Protein AF-A0AAW8BMP6-F1 (afdb_monomer)

pLDDT: mean 87.54, std 8.65, range [59.88, 96.25]

Sequence (96 aa):
MRHRIVAGLAAVLMAGGLIAAAPPASAGCQYGGGFLSKCDGPIQPDGTWQRCVAVTRLVPNGASSYLVPDKRCDVMGPGQNPGDVAFGDPPTHIDD

Foldseek 3Di:
DVVVVVVVVVVVVVVVVVVVPPDPFFFQWDDDDQFNIWTWTDQDPVRKIKIKTWHWDWDDDVPDIDTDIDMDIDIAGPPDCPPDPVNCPVVDHRGD

Nearest PDB structures (foldseek):
  6yfe-assembly1_AB  TM=4.416E-01  e=1.320E+00  Beihai levi-like virus 19
  9hau-assembly1_AA  TM=3.061E-01  e=5.436E-01  Leviviridae sp.
  2pnh-assembly1_B  TM=4.496E-01  e=2.569E+00  Escherichia coli K-12
  3en2-assembly1_A-2  TM=3.515E-01  e=2.058E+00  Ralstonia solanacearum

Mean predicted aligned error: 8.34 Å

Secondary structure (DSSP, 8-state):
-HHHHHHHHHHHHHHHHHHHHSPP----EEEETTEEEEEEPPPPTTS-EEEEEEEEEEEEETTEEEEEEEEEEEEESTT---S-HHHH-SSS----

Solvent-accessible surface area (backbone atoms only — not comparable to full-atom values): 5764 Å² total; per-residue (Å²): 112,70,68,60,54,52,51,50,51,50,52,51,50,54,53,51,49,54,62,72,66,47,75,79,86,60,52,7,63,52,69,57,86,92,31,69,32,37,33,22,47,66,73,45,99,87,57,31,28,42,38,36,38,29,33,77,43,83,43,83,51,91,98,48,68,49,75,40,86,41,76,51,72,50,64,42,42,86,95,50,74,64,92,45,69,76,76,43,55,69,83,60,86,47,74,117

Structure (mmCIF, N/CA/C/O backbone):
data_AF-A0AAW8BMP6-F1
#
_entry.id   AF-A0AAW8BMP6-F1
#
loop_
_atom_site.group_PDB
_atom_site.id
_atom_site.type_symbol
_atom_site.label_atom_id
_atom_site.label_alt_id
_atom_site.label_comp_id
_atom_site.label_asym_id
_atom_site.label_entity_id
_atom_site.label_seq_id
_atom_site.pdbx_PDB_ins_code
_atom_site.Cartn_x
_atom_site.Cartn_y
_atom_sit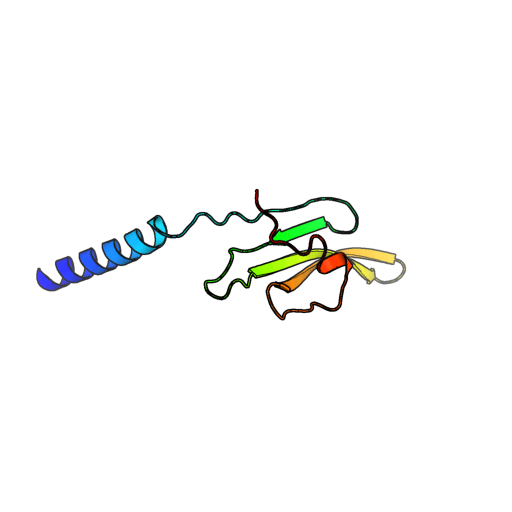e.Cartn_z
_atom_site.occupancy
_atom_site.B_iso_or_equiv
_atom_site.auth_seq_id
_atom_site.auth_comp_id
_atom_site.auth_asym_id
_atom_site.auth_atom_id
_atom_site.pdbx_PDB_model_num
ATOM 1 N N . MET A 1 1 ? -47.212 8.812 9.355 1.00 62.25 1 MET A N 1
ATOM 2 C CA . MET A 1 1 ? -46.049 9.734 9.313 1.00 62.25 1 MET A CA 1
ATOM 3 C C . MET A 1 1 ? -45.045 9.510 10.445 1.00 62.25 1 MET A C 1
ATOM 5 O O . MET A 1 1 ? -43.893 9.253 10.129 1.00 62.25 1 MET A O 1
ATOM 9 N N . ARG A 1 2 ? -45.438 9.521 11.731 1.00 76.12 2 ARG A N 1
ATOM 10 C CA . ARG A 1 2 ? -44.504 9.370 12.876 1.00 76.12 2 ARG A CA 1
ATOM 11 C C . ARG A 1 2 ? -43.576 8.146 12.820 1.00 76.12 2 ARG A C 1
ATOM 13 O O . ARG A 1 2 ? -42.383 8.293 13.040 1.00 76.12 2 ARG A O 1
ATOM 20 N N . HIS A 1 3 ? -44.088 6.968 12.461 1.00 80.44 3 HIS A N 1
ATOM 21 C CA . HIS A 1 3 ? -43.267 5.748 12.409 1.00 80.44 3 HIS A CA 1
ATOM 22 C C . HIS A 1 3 ? -42.169 5.788 11.339 1.00 80.44 3 HIS A C 1
ATOM 24 O O . HIS A 1 3 ? -41.111 5.204 11.532 1.00 80.44 3 HIS A O 1
ATOM 30 N N . ARG A 1 4 ? -42.385 6.519 10.236 1.00 84.56 4 ARG A N 1
ATOM 31 C CA . ARG A 1 4 ? -41.372 6.653 9.179 1.00 84.56 4 ARG A CA 1
ATOM 32 C C . ARG A 1 4 ? -40.241 7.593 9.582 1.00 84.56 4 ARG A C 1
ATOM 34 O O . ARG A 1 4 ? -39.097 7.326 9.248 1.00 84.56 4 ARG A O 1
ATOM 41 N N . ILE A 1 5 ? -40.559 8.639 10.346 1.00 89.50 5 ILE A N 1
ATOM 42 C CA . ILE A 1 5 ? -39.558 9.549 10.916 1.00 89.50 5 ILE A CA 1
ATOM 43 C C . ILE A 1 5 ? -38.686 8.795 11.924 1.00 89.50 5 ILE A C 1
ATOM 45 O O . ILE A 1 5 ? -37.468 8.879 11.853 1.00 89.50 5 ILE A O 1
ATOM 49 N N . VAL A 1 6 ? -39.300 8.004 12.811 1.00 90.69 6 VAL A N 1
ATOM 50 C CA . VAL A 1 6 ? -38.566 7.203 13.807 1.00 90.69 6 VAL A CA 1
ATOM 51 C C . VAL A 1 6 ? -37.669 6.164 13.130 1.00 90.69 6 VAL A C 1
ATOM 53 O O . VAL A 1 6 ? -36.499 6.057 13.480 1.00 90.69 6 VAL A O 1
ATOM 56 N N . ALA A 1 7 ? -38.183 5.443 12.129 1.00 90.12 7 ALA A N 1
ATOM 57 C CA . ALA A 1 7 ? -37.392 4.468 11.380 1.00 90.12 7 ALA A CA 1
ATOM 58 C C . ALA A 1 7 ? -36.220 5.122 10.628 1.00 90.12 7 ALA A C 1
ATOM 60 O O . ALA A 1 7 ? -35.109 4.600 10.651 1.00 90.12 7 ALA A O 1
ATOM 61 N N . GLY A 1 8 ? -36.445 6.286 10.010 1.00 92.94 8 GLY A N 1
ATOM 62 C CA . GLY A 1 8 ? -35.386 7.048 9.347 1.00 92.94 8 GLY A CA 1
ATOM 63 C C . GLY A 1 8 ? -34.307 7.516 10.323 1.00 92.94 8 GLY A C 1
ATOM 64 O O . GLY A 1 8 ? -33.122 7.351 10.051 1.00 92.94 8 GLY A O 1
ATOM 65 N N . LEU A 1 9 ? -34.706 8.033 11.490 1.00 93.88 9 LEU A N 1
ATOM 66 C CA . LEU A 1 9 ? -33.769 8.481 12.520 1.00 93.88 9 LEU A CA 1
ATOM 67 C C . LEU A 1 9 ? -32.929 7.316 13.061 1.00 93.88 9 LEU A C 1
ATOM 69 O O . LEU A 1 9 ? -31.719 7.451 13.217 1.00 93.88 9 LEU A O 1
ATOM 73 N N . ALA A 1 10 ? -33.561 6.163 13.294 1.00 92.31 10 ALA A N 1
ATOM 74 C CA . ALA A 1 10 ? -32.872 4.954 13.723 1.00 92.31 10 ALA A CA 1
ATOM 75 C C . ALA A 1 10 ? -31.844 4.498 12.677 1.00 92.31 10 ALA A C 1
ATOM 77 O O . ALA A 1 10 ? -30.704 4.225 13.030 1.00 92.31 10 ALA A O 1
ATOM 78 N N . ALA A 1 11 ? -32.201 4.487 11.389 1.00 92.31 11 ALA A N 1
ATOM 79 C CA . ALA A 1 11 ? -31.269 4.119 10.325 1.00 92.31 11 ALA A CA 1
ATOM 80 C C . ALA A 1 11 ? -30.050 5.059 10.260 1.00 92.31 11 ALA A C 1
ATOM 82 O O . ALA A 1 11 ? -28.918 4.588 10.153 1.00 92.31 11 ALA A O 1
ATOM 83 N N . VAL A 1 12 ? -30.265 6.374 10.385 1.00 94.00 12 VAL A N 1
ATOM 84 C CA . VAL A 1 12 ? -29.180 7.371 10.395 1.00 94.00 12 VAL A CA 1
ATOM 85 C C . VAL A 1 12 ? -28.273 7.199 11.614 1.00 94.00 12 VAL A C 1
ATOM 87 O O . VAL A 1 12 ? -27.055 7.231 11.468 1.00 94.00 12 VAL A O 1
ATOM 90 N N . LEU A 1 13 ? -28.842 6.976 12.802 1.00 94.50 13 LEU A N 1
ATOM 91 C CA . LEU A 1 13 ? -28.070 6.754 14.029 1.00 94.50 13 LEU A CA 1
ATOM 92 C C . LEU A 1 13 ? -27.237 5.472 13.959 1.00 94.50 13 LEU A C 1
ATOM 94 O O . LEU A 1 13 ? -26.076 5.485 14.353 1.00 94.50 13 LEU A O 1
ATOM 98 N N . MET A 1 14 ? -27.799 4.387 13.420 1.00 93.06 14 MET A N 1
ATOM 99 C CA . MET A 1 14 ? -27.069 3.131 13.242 1.00 93.06 14 MET A CA 1
ATOM 100 C C . MET A 1 14 ? -25.913 3.297 12.250 1.00 93.06 14 MET A C 1
ATOM 102 O O . MET A 1 14 ? -24.794 2.886 12.543 1.00 93.06 14 MET A O 1
ATOM 106 N N . ALA A 1 15 ? -26.147 3.952 11.109 1.00 90.94 15 ALA A N 1
ATOM 107 C CA . ALA A 1 15 ? -25.093 4.223 10.132 1.00 90.94 15 ALA A CA 1
ATOM 108 C C . ALA A 1 15 ? -24.000 5.143 10.705 1.00 90.94 15 ALA A C 1
ATOM 110 O O . ALA A 1 15 ? -22.816 4.844 10.581 1.00 90.94 15 ALA A O 1
ATOM 111 N N . GLY A 1 16 ? -24.389 6.226 11.384 1.00 90.31 16 GLY A N 1
ATOM 112 C CA . GLY A 1 16 ? -23.452 7.139 12.039 1.00 90.31 16 GLY A CA 1
ATOM 113 C C . GLY A 1 16 ? -22.632 6.457 13.135 1.00 90.31 16 GLY A C 1
ATOM 114 O O . GLY A 1 16 ? -21.427 6.677 13.219 1.00 90.31 16 GLY A O 1
ATOM 115 N N . GLY A 1 17 ? -23.259 5.579 13.924 1.00 88.12 17 GLY A N 1
ATOM 116 C CA . GLY A 1 17 ? -22.584 4.787 14.950 1.00 88.12 17 GLY A CA 1
ATOM 117 C C . GLY A 1 17 ? -21.538 3.835 14.370 1.00 88.12 17 GLY A C 1
ATOM 118 O O . GLY A 1 17 ? -20.437 3.755 14.902 1.00 88.12 17 GLY A O 1
ATOM 119 N N . LEU A 1 18 ? -21.838 3.173 13.247 1.00 86.88 18 LEU A N 1
ATOM 120 C CA . LEU A 1 18 ? -20.881 2.301 12.555 1.00 86.88 18 LEU A CA 1
ATOM 121 C C . LEU A 1 18 ? -19.677 3.074 12.003 1.00 86.88 18 LEU A C 1
ATOM 123 O O . LEU A 1 18 ? -18.554 2.591 12.092 1.00 86.88 18 LEU A O 1
ATOM 127 N N . ILE A 1 19 ? -19.897 4.275 11.464 1.00 83.62 19 ILE A N 1
ATOM 128 C CA . ILE A 1 19 ? -18.818 5.123 10.938 1.00 83.62 19 ILE A CA 1
ATOM 129 C C . ILE A 1 19 ? -17.939 5.651 12.079 1.00 83.62 19 ILE A C 1
ATOM 131 O O . ILE A 1 19 ? -16.720 5.635 11.967 1.00 83.62 19 ILE A O 1
ATOM 135 N N . ALA A 1 20 ? -18.544 6.094 13.184 1.00 80.38 20 ALA A N 1
ATOM 136 C CA . ALA A 1 20 ? -17.811 6.625 14.333 1.00 80.38 20 ALA A CA 1
ATOM 137 C C . ALA A 1 20 ? -17.049 5.545 15.120 1.00 80.38 20 ALA A C 1
ATOM 139 O O . ALA A 1 20 ? -16.033 5.845 15.738 1.00 80.38 20 ALA A O 1
ATOM 140 N N . ALA A 1 21 ? -17.544 4.304 15.114 1.00 77.31 21 ALA A N 1
ATOM 141 C CA . ALA A 1 21 ? -16.900 3.167 15.768 1.00 77.31 21 ALA A CA 1
ATOM 142 C C . ALA A 1 21 ? -15.875 2.451 14.877 1.00 77.31 21 ALA A C 1
ATOM 144 O O . ALA A 1 21 ? -15.185 1.551 15.357 1.00 77.31 21 ALA A O 1
ATOM 145 N N . ALA A 1 22 ? -15.780 2.812 13.593 1.00 69.81 22 ALA A N 1
ATOM 146 C CA . ALA A 1 22 ? -14.756 2.260 12.726 1.00 69.81 22 ALA A CA 1
ATOM 147 C C . ALA A 1 22 ? -13.377 2.661 13.280 1.00 69.81 22 ALA A C 1
ATOM 149 O O . ALA A 1 22 ? -13.155 3.851 13.532 1.00 69.81 22 ALA A O 1
ATOM 150 N N . PRO A 1 23 ? -12.451 1.707 13.491 1.00 62.56 23 PRO A N 1
ATOM 151 C CA . PRO A 1 23 ? -11.092 2.064 13.856 1.00 62.56 23 PRO A CA 1
ATOM 152 C C . PRO A 1 23 ? -10.527 3.016 12.791 1.00 62.56 23 PRO A C 1
ATOM 154 O O . PRO A 1 23 ? -10.824 2.840 11.601 1.00 62.56 23 PRO A O 1
ATOM 157 N N . PRO A 1 24 ? -9.749 4.040 13.189 1.00 61.50 24 PRO A N 1
ATOM 158 C CA . PRO A 1 24 ? -9.066 4.879 12.221 1.00 61.50 24 PRO A CA 1
ATOM 159 C C . PRO A 1 24 ? -8.249 3.971 11.304 1.00 61.50 24 PRO A C 1
ATOM 161 O O . PRO A 1 24 ? -7.615 3.022 11.768 1.00 61.50 24 PRO A O 1
ATOM 164 N N . ALA A 1 25 ? -8.291 4.241 10.002 1.00 61.75 25 ALA A N 1
ATOM 165 C CA . ALA A 1 25 ? -7.395 3.588 9.067 1.00 61.75 25 ALA A CA 1
ATOM 166 C C . ALA A 1 25 ? -5.971 4.060 9.391 1.00 61.75 25 ALA A C 1
ATOM 168 O O . ALA A 1 25 ? -5.526 5.085 8.881 1.00 61.75 25 ALA A O 1
ATOM 169 N N . SER A 1 26 ? -5.298 3.355 10.298 1.00 59.88 26 SER A N 1
ATOM 170 C CA . SER A 1 26 ? -3.854 3.440 10.453 1.00 59.88 26 SER A CA 1
ATOM 171 C C . SER A 1 26 ? -3.289 2.586 9.339 1.00 59.88 26 SER A C 1
ATOM 173 O O . SER A 1 26 ? -3.379 1.359 9.365 1.00 59.88 26 SER A O 1
ATOM 175 N N . ALA A 1 27 ? -2.864 3.268 8.284 1.00 63.56 27 ALA A N 1
ATOM 176 C CA . ALA A 1 27 ? -2.115 2.645 7.224 1.00 63.56 27 ALA A CA 1
ATOM 177 C C . ALA A 1 27 ? -0.662 2.957 7.520 1.00 63.56 27 ALA A C 1
ATOM 179 O O . ALA A 1 27 ? -0.154 3.961 7.022 1.00 63.56 27 ALA A O 1
ATOM 180 N N . GLY A 1 28 ? -0.024 2.124 8.346 1.00 85.56 28 GLY A N 1
ATOM 181 C CA . GLY A 1 28 ? 1.404 2.249 8.575 1.00 85.56 28 GLY A CA 1
ATOM 182 C C . GLY A 1 28 ? 2.102 2.189 7.225 1.00 85.56 28 GLY A C 1
ATOM 183 O O . GLY A 1 28 ? 2.062 1.175 6.519 1.00 85.56 28 GLY A O 1
ATOM 184 N N . CYS A 1 29 ? 2.657 3.326 6.817 1.00 90.94 29 CYS A N 1
ATOM 185 C CA . CYS A 1 29 ? 3.241 3.500 5.499 1.00 90.94 29 CYS A CA 1
ATOM 186 C C . CYS A 1 29 ? 4.743 3.720 5.624 1.00 90.94 29 CYS A C 1
ATOM 188 O O . CYS A 1 29 ? 5.212 4.712 6.180 1.00 90.94 29 CYS A O 1
ATOM 190 N N . GLN A 1 30 ? 5.507 2.834 4.998 1.00 90.44 30 GLN A N 1
ATOM 191 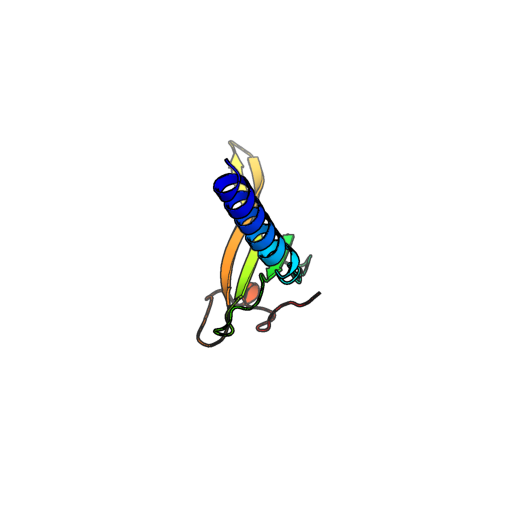C CA . GLN A 1 30 ? 6.927 3.021 4.777 1.00 90.44 30 GLN A CA 1
ATOM 192 C C . GLN A 1 30 ? 7.168 3.616 3.387 1.00 90.44 30 GLN A C 1
ATOM 194 O O . GLN A 1 30 ? 6.645 3.142 2.374 1.00 90.44 30 GLN A O 1
ATOM 199 N N . TYR A 1 31 ? 7.987 4.663 3.341 1.00 88.94 31 TYR A N 1
ATOM 200 C CA . TYR A 1 31 ? 8.348 5.372 2.117 1.00 88.94 31 TYR A CA 1
ATOM 201 C C . TYR A 1 31 ? 9.852 5.271 1.857 1.00 88.94 31 TYR A C 1
ATOM 203 O O . TYR A 1 31 ? 10.655 5.285 2.790 1.00 88.94 31 TYR A O 1
ATOM 211 N N . GLY A 1 32 ? 10.231 5.232 0.579 1.00 82.06 32 GLY A N 1
ATOM 212 C CA . GLY A 1 32 ? 11.628 5.182 0.147 1.00 82.06 32 GLY A CA 1
ATOM 213 C C . GLY A 1 32 ? 12.160 3.768 -0.109 1.00 82.06 32 GLY A C 1
ATOM 214 O O . GLY A 1 32 ? 11.462 2.764 0.033 1.00 82.06 32 GLY A O 1
ATOM 215 N N . GLY A 1 33 ? 13.420 3.693 -0.545 1.00 83.06 33 GLY A N 1
ATOM 216 C CA . GLY A 1 33 ? 14.029 2.447 -1.019 1.00 83.06 33 GLY A CA 1
ATOM 217 C C . GLY A 1 33 ? 13.541 2.059 -2.420 1.00 83.06 33 GLY A C 1
ATOM 218 O O . GLY A 1 33 ? 13.435 2.909 -3.301 1.00 83.06 33 GLY A O 1
ATOM 219 N N . GLY A 1 34 ? 13.266 0.770 -2.639 1.00 83.50 34 GLY A N 1
ATOM 220 C CA . GLY A 1 34 ? 12.791 0.233 -3.925 1.00 83.50 34 GLY A CA 1
ATOM 221 C C . GLY A 1 34 ? 11.306 0.475 -4.229 1.00 83.50 34 GLY A C 1
ATOM 222 O O . GLY A 1 34 ? 10.829 0.062 -5.284 1.00 83.50 34 GLY A O 1
ATOM 223 N N . PHE A 1 35 ? 10.572 1.129 -3.326 1.00 88.00 35 PHE A N 1
ATOM 224 C CA . PHE A 1 35 ? 9.137 1.379 -3.440 1.00 88.00 35 PHE A CA 1
ATOM 225 C C . PHE A 1 35 ? 8.847 2.880 -3.314 1.00 88.00 35 PHE A C 1
ATOM 227 O O . PHE A 1 35 ? 9.492 3.591 -2.543 1.00 88.00 35 PHE A O 1
ATOM 234 N N . LEU A 1 36 ? 7.853 3.365 -4.060 1.00 90.81 36 LEU A N 1
ATOM 235 C CA . LEU A 1 36 ? 7.305 4.714 -3.896 1.00 90.81 36 LEU A CA 1
ATOM 236 C C . LEU A 1 36 ? 6.549 4.822 -2.570 1.00 90.81 36 LEU A C 1
ATOM 238 O O . LEU A 1 36 ? 6.696 5.800 -1.845 1.00 90.81 36 LEU A O 1
ATOM 242 N N . SER A 1 37 ? 5.763 3.796 -2.256 1.00 91.12 37 SER A N 1
ATOM 243 C CA . SER A 1 37 ? 5.107 3.617 -0.966 1.00 91.12 37 SER A CA 1
ATOM 244 C C . SER A 1 37 ? 4.882 2.134 -0.705 1.00 91.12 37 SER A C 1
ATOM 246 O O . SER A 1 37 ? 4.683 1.350 -1.636 1.00 91.12 37 SER A O 1
ATOM 248 N N . LYS A 1 38 ? 4.908 1.746 0.565 1.00 92.38 38 LYS A N 1
ATOM 249 C CA . LYS A 1 38 ? 4.483 0.438 1.053 1.00 92.38 38 LYS A CA 1
ATOM 250 C C . LYS A 1 38 ? 3.613 0.675 2.271 1.00 92.38 38 LYS A C 1
ATOM 252 O O . LYS A 1 38 ? 4.108 1.193 3.262 1.00 92.38 38 LYS A O 1
ATOM 257 N N . CYS A 1 39 ? 2.342 0.325 2.176 1.00 93.19 39 CYS A N 1
ATOM 258 C CA . CYS A 1 39 ? 1.375 0.568 3.234 1.00 93.19 39 CYS A CA 1
ATOM 259 C C . CYS A 1 39 ? 0.594 -0.701 3.529 1.00 93.19 3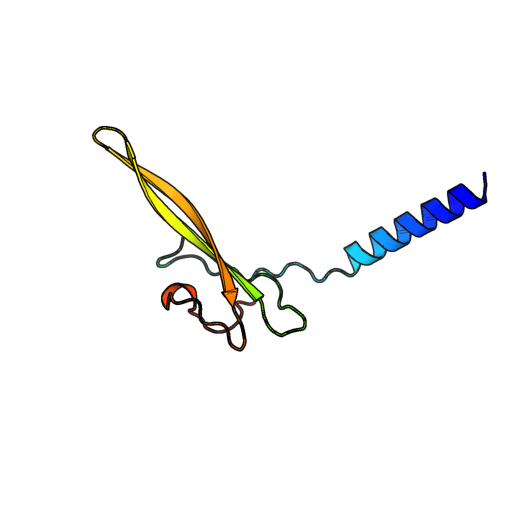9 CYS A C 1
ATOM 261 O O . CYS A 1 39 ? 0.210 -1.414 2.595 1.00 93.19 39 CYS A O 1
ATOM 263 N N . ASP A 1 40 ? 0.314 -0.922 4.804 1.00 93.81 40 ASP A N 1
ATOM 264 C CA . ASP A 1 40 ? -0.556 -1.999 5.251 1.00 93.81 40 ASP A CA 1
ATOM 265 C C . ASP A 1 40 ? -1.954 -1.452 5.567 1.00 93.81 40 ASP A C 1
ATOM 267 O O . ASP A 1 40 ? -2.116 -0.335 6.045 1.00 93.81 40 ASP A O 1
ATOM 271 N N . GLY A 1 41 ? -2.987 -2.196 5.182 1.00 91.00 41 GLY A N 1
ATOM 272 C CA . GLY A 1 41 ? -4.364 -1.964 5.600 1.00 91.00 41 GLY A CA 1
ATOM 273 C C . GLY A 1 41 ? -4.622 -2.592 6.969 1.00 91.00 41 GLY A C 1
ATOM 274 O O . GLY A 1 41 ? -3.794 -3.355 7.445 1.00 91.00 41 GLY A O 1
ATOM 275 N N . PRO A 1 42 ? -5.787 -2.342 7.586 1.00 88.69 42 PRO A N 1
ATOM 276 C CA . PRO A 1 42 ? -6.078 -2.828 8.932 1.00 88.69 42 PRO A CA 1
ATOM 277 C C . PRO A 1 42 ? -5.944 -4.351 9.040 1.00 88.69 42 PRO A C 1
ATOM 279 O O . PRO A 1 42 ? -6.277 -5.063 8.094 1.00 88.69 42 PRO A O 1
ATOM 282 N N . ILE A 1 43 ? -5.561 -4.845 10.217 1.00 90.44 43 ILE A N 1
ATOM 283 C CA . ILE A 1 43 ? -5.552 -6.281 10.523 1.00 90.44 43 ILE A CA 1
ATOM 284 C C . ILE A 1 43 ? -6.997 -6.795 10.655 1.00 90.44 43 ILE A C 1
ATOM 286 O O . ILE A 1 43 ? -7.833 -6.211 11.349 1.00 90.44 43 ILE A O 1
ATOM 290 N N . GLN A 1 44 ? -7.310 -7.889 9.967 1.00 90.31 44 GLN A N 1
ATOM 291 C CA . GLN A 1 44 ? -8.595 -8.584 9.992 1.00 90.31 44 GLN A CA 1
ATOM 292 C C . GLN A 1 44 ? -8.709 -9.504 11.222 1.00 90.31 44 GLN A C 1
ATOM 294 O O . GLN A 1 44 ? -7.700 -9.868 11.825 1.00 90.31 44 GLN A O 1
ATOM 299 N N . PRO A 1 45 ? -9.927 -9.935 11.609 1.00 90.56 45 PRO A N 1
ATOM 300 C CA . PRO A 1 45 ? -10.121 -10.826 12.760 1.00 90.56 45 PRO A CA 1
ATOM 301 C C . PRO A 1 45 ? -9.389 -12.175 12.670 1.00 90.56 45 PRO A C 1
ATOM 303 O O . PRO A 1 45 ? -9.178 -12.819 13.693 1.00 90.56 45 PRO A O 1
ATOM 306 N N . ASP A 1 46 ? -9.023 -12.610 11.464 1.00 91.38 46 ASP A N 1
ATOM 307 C CA . ASP A 1 46 ? -8.234 -13.821 11.210 1.00 91.38 46 ASP A CA 1
ATOM 308 C C . ASP A 1 46 ? -6.712 -13.588 11.293 1.00 91.38 46 ASP A C 1
ATOM 310 O O . ASP A 1 46 ? -5.928 -14.518 11.105 1.00 91.38 46 ASP A O 1
ATOM 314 N N . GLY A 1 47 ? -6.288 -12.359 11.599 1.00 90.88 47 GLY A N 1
ATOM 315 C CA . GLY A 1 47 ? -4.889 -11.954 11.701 1.00 90.88 47 GLY A CA 1
ATOM 316 C C . GLY A 1 47 ? -4.226 -11.627 10.363 1.00 90.88 47 GLY A C 1
ATOM 317 O O . GLY A 1 47 ? -3.023 -11.367 10.342 1.00 90.88 47 GLY A O 1
ATOM 318 N N . THR A 1 48 ? -4.970 -11.645 9.254 1.00 93.62 48 THR A N 1
ATOM 319 C CA . THR A 1 48 ? -4.461 -11.210 7.948 1.00 93.62 48 THR A CA 1
ATOM 320 C C . THR A 1 48 ? -4.541 -9.697 7.796 1.00 93.62 48 THR A C 1
ATOM 322 O O . THR A 1 48 ? -5.267 -9.024 8.521 1.00 93.62 48 THR A O 1
ATOM 325 N N . TRP A 1 49 ? -3.780 -9.141 6.863 1.00 93.06 49 TRP A N 1
ATOM 326 C CA . TRP A 1 49 ? -3.910 -7.743 6.459 1.00 93.06 49 TRP A CA 1
ATOM 327 C C . TRP A 1 49 ? -3.566 -7.595 4.985 1.00 93.06 49 TRP A C 1
ATOM 329 O O . TRP A 1 49 ? -2.922 -8.457 4.390 1.00 93.06 49 TRP A O 1
ATOM 339 N N . GLN A 1 50 ? -3.976 -6.493 4.371 1.00 93.00 50 GLN A N 1
ATOM 340 C CA . GLN A 1 50 ? -3.634 -6.214 2.981 1.00 93.00 50 GLN A CA 1
ATOM 341 C C . GLN A 1 50 ? -2.401 -5.315 2.914 1.00 93.00 50 GLN A C 1
ATOM 343 O O . GLN A 1 50 ? -2.454 -4.186 3.383 1.00 93.00 50 GLN A O 1
ATOM 348 N N . ARG A 1 51 ? -1.325 -5.758 2.262 1.00 93.69 51 ARG A N 1
ATOM 349 C CA . ARG A 1 51 ? -0.183 -4.896 1.932 1.00 93.69 51 ARG A CA 1
ATOM 350 C C . ARG A 1 51 ? -0.328 -4.360 0.522 1.00 93.69 51 ARG A C 1
ATOM 352 O O . ARG A 1 51 ? -0.608 -5.116 -0.403 1.00 93.69 51 ARG A O 1
ATOM 359 N N . CYS A 1 52 ? -0.099 -3.068 0.333 1.00 93.00 52 CYS A N 1
ATOM 360 C CA . CYS A 1 52 ? -0.054 -2.431 -0.976 1.00 93.00 52 CYS A CA 1
ATOM 361 C C . CYS A 1 52 ? 1.295 -1.743 -1.182 1.00 93.00 52 CYS A C 1
ATOM 363 O O . CYS A 1 52 ? 1.672 -0.866 -0.407 1.00 93.00 52 CYS A O 1
ATOM 365 N N . VAL A 1 53 ? 1.990 -2.094 -2.264 1.00 92.88 53 VAL A N 1
ATOM 366 C CA . VAL A 1 53 ? 3.204 -1.406 -2.706 1.00 92.88 53 VAL A CA 1
ATOM 367 C C . VAL A 1 53 ? 2.940 -0.630 -3.986 1.00 92.88 53 VAL A C 1
ATOM 369 O O . VAL A 1 53 ? 2.282 -1.125 -4.904 1.00 92.88 53 VAL A O 1
ATOM 372 N N . ALA A 1 54 ? 3.477 0.579 -4.060 1.00 93.12 54 ALA A N 1
ATOM 373 C CA . ALA A 1 54 ? 3.585 1.337 -5.292 1.00 93.12 54 ALA A CA 1
ATOM 374 C C . ALA A 1 54 ? 5.032 1.276 -5.790 1.00 93.12 54 ALA A C 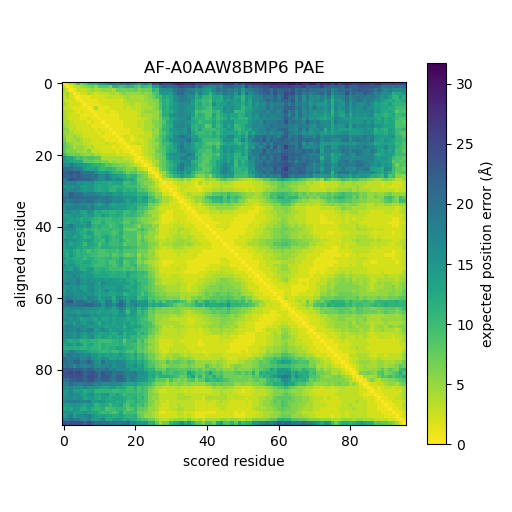1
ATOM 376 O O . ALA A 1 54 ? 5.962 1.617 -5.061 1.00 93.12 54 ALA A O 1
ATOM 377 N N . VAL A 1 55 ? 5.225 0.857 -7.036 1.00 91.38 55 VAL A N 1
ATOM 378 C CA . VAL A 1 55 ? 6.517 0.842 -7.737 1.00 91.38 55 VAL A CA 1
ATOM 379 C C . VAL A 1 55 ? 6.416 1.661 -9.014 1.00 91.38 55 VAL A C 1
ATOM 381 O O . VAL A 1 55 ? 5.325 2.018 -9.454 1.00 91.38 55 VAL A O 1
ATOM 384 N N . THR A 1 56 ? 7.547 1.977 -9.631 1.00 91.88 56 THR A N 1
ATOM 385 C CA . THR A 1 56 ? 7.551 2.548 -10.975 1.00 91.88 56 THR A CA 1
ATOM 386 C C . THR A 1 56 ? 7.601 1.431 -12.012 1.00 91.88 56 THR A C 1
ATOM 388 O O . THR A 1 56 ? 8.434 0.529 -11.947 1.00 91.88 56 THR A O 1
ATOM 391 N N . ARG A 1 57 ? 6.715 1.496 -13.004 1.00 92.00 57 ARG A N 1
ATOM 392 C CA . ARG A 1 57 ? 6.744 0.630 -14.182 1.00 92.00 57 ARG A CA 1
ATOM 393 C C . ARG A 1 57 ? 7.188 1.440 -15.389 1.00 92.00 57 ARG A C 1
ATOM 395 O O . ARG A 1 57 ? 6.641 2.508 -15.661 1.00 92.00 57 ARG A O 1
ATOM 402 N N . LEU A 1 58 ? 8.167 0.924 -16.125 1.00 94.56 58 LEU A N 1
ATOM 403 C CA . LEU A 1 58 ? 8.635 1.541 -17.361 1.00 94.56 58 LEU A CA 1
ATOM 404 C C . LEU A 1 58 ? 7.655 1.256 -18.504 1.00 94.56 58 LEU A C 1
ATOM 406 O O . LEU A 1 58 ? 7.312 0.103 -1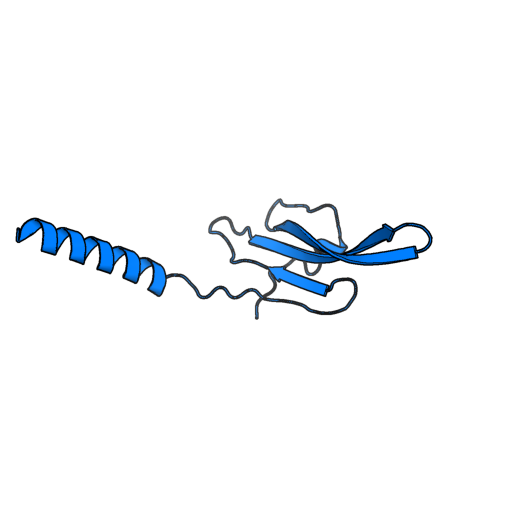8.765 1.00 94.56 58 LEU A O 1
ATOM 410 N N . VAL A 1 59 ? 7.216 2.309 -19.190 1.00 96.25 59 VAL A N 1
ATOM 411 C CA . VAL A 1 59 ? 6.338 2.230 -20.360 1.00 96.25 59 VAL A CA 1
ATOM 412 C C . VAL A 1 59 ? 7.102 2.721 -21.591 1.00 96.25 59 VAL A C 1
ATOM 414 O O . VAL A 1 59 ? 7.521 3.882 -21.617 1.00 96.25 59 VAL A O 1
ATOM 417 N N . PRO A 1 60 ? 7.291 1.874 -22.618 1.00 95.50 60 PRO A N 1
ATOM 418 C CA . PRO A 1 60 ? 7.862 2.298 -23.892 1.00 95.50 60 PRO A CA 1
ATOM 419 C C . PRO A 1 60 ? 6.932 3.278 -24.617 1.00 95.50 60 PRO A C 1
ATOM 421 O O . PRO A 1 60 ? 5.717 3.082 -24.647 1.00 95.50 60 PRO A O 1
ATOM 424 N N . ASN A 1 61 ? 7.493 4.311 -25.243 1.00 94.38 61 ASN A N 1
ATOM 425 C CA . ASN A 1 61 ? 6.753 5.259 -26.072 1.00 94.38 61 ASN A CA 1
ATOM 426 C C . ASN A 1 61 ? 7.617 5.744 -27.242 1.00 94.38 61 ASN A C 1
ATOM 428 O O . ASN A 1 61 ? 8.488 6.602 -27.084 1.00 94.38 61 ASN A O 1
ATOM 432 N N . GLY A 1 62 ? 7.386 5.173 -28.427 1.00 93.94 62 GLY A N 1
ATOM 433 C CA . GLY A 1 62 ? 8.181 5.474 -29.617 1.00 93.94 62 GLY A CA 1
ATOM 434 C C . GLY A 1 62 ? 9.670 5.199 -29.386 1.00 93.94 62 GLY A C 1
ATOM 435 O O . GLY A 1 62 ? 10.049 4.078 -29.058 1.00 93.94 62 GLY A O 1
ATOM 436 N N . ALA A 1 63 ? 10.501 6.234 -29.543 1.00 94.62 63 ALA A N 1
ATOM 437 C CA . ALA A 1 63 ? 11.949 6.182 -29.317 1.00 94.62 63 ALA A CA 1
ATOM 438 C C . ALA A 1 63 ? 12.374 6.521 -27.869 1.00 94.62 63 ALA A C 1
ATOM 440 O O . ALA A 1 63 ? 13.557 6.726 -27.612 1.00 94.62 63 ALA A O 1
ATOM 441 N N . SER A 1 64 ? 11.427 6.623 -26.930 1.00 94.50 64 SER A N 1
ATOM 442 C CA . SER A 1 64 ? 11.676 6.959 -25.524 1.00 94.50 64 SER A CA 1
ATOM 443 C C . SER A 1 64 ? 10.869 6.059 -24.578 1.00 94.50 64 SER A C 1
ATOM 445 O O . SER A 1 64 ? 10.199 5.110 -24.993 1.00 94.50 64 SER A O 1
ATOM 447 N N . SER A 1 65 ? 10.940 6.348 -23.283 1.00 95.69 65 SER A N 1
ATOM 448 C CA . SER A 1 65 ? 10.191 5.670 -22.230 1.00 95.69 65 SER A CA 1
ATOM 449 C C . SER A 1 65 ? 9.862 6.629 -21.093 1.00 95.69 65 SER A C 1
ATOM 451 O O . SER A 1 65 ? 10.608 7.576 -20.845 1.00 95.69 65 SER A O 1
ATOM 453 N N . TYR A 1 66 ? 8.786 6.352 -20.365 1.00 95.06 66 TYR A N 1
ATOM 454 C CA . TYR A 1 66 ? 8.438 7.075 -19.145 1.00 95.06 66 TYR A CA 1
ATOM 455 C C . TYR A 1 66 ? 8.049 6.103 -18.034 1.00 95.06 66 TYR A C 1
ATOM 457 O O . TYR A 1 66 ? 7.641 4.968 -18.287 1.00 95.06 66 TYR A O 1
ATOM 465 N N . LEU A 1 67 ? 8.209 6.545 -16.790 1.00 94.25 67 LEU A N 1
ATOM 466 C CA . LEU A 1 67 ? 7.818 5.780 -15.614 1.00 94.25 67 LEU A CA 1
ATOM 467 C C . LEU A 1 67 ? 6.390 6.151 -15.226 1.00 94.25 67 LEU A C 1
ATOM 469 O O . LEU A 1 67 ? 6.054 7.333 -15.143 1.00 94.25 67 LEU A O 1
ATOM 473 N N . VAL A 1 68 ? 5.565 5.144 -14.958 1.00 94.06 68 VAL A N 1
ATOM 474 C CA . VAL A 1 68 ? 4.245 5.323 -14.345 1.00 94.06 68 VAL A CA 1
ATOM 475 C C . VAL A 1 68 ? 4.222 4.657 -12.976 1.00 94.06 68 VAL A C 1
ATOM 477 O O . VAL A 1 68 ? 4.849 3.608 -12.813 1.00 94.06 68 VAL A O 1
ATOM 480 N N . PRO A 1 69 ? 3.518 5.226 -11.989 1.00 91.12 69 PRO A N 1
ATOM 481 C CA . PRO A 1 69 ? 3.249 4.514 -10.753 1.00 91.12 69 PRO A CA 1
ATOM 482 C C . PRO A 1 69 ? 2.359 3.306 -11.051 1.00 91.12 69 PRO A C 1
ATOM 484 O O . PRO A 1 69 ? 1.355 3.413 -11.757 1.00 91.12 69 PRO A O 1
ATOM 487 N N . ASP A 1 70 ? 2.737 2.162 -10.504 1.00 92.44 70 ASP A N 1
ATOM 488 C CA . ASP A 1 70 ? 1.989 0.918 -10.568 1.00 92.44 70 ASP A CA 1
ATOM 489 C C . ASP A 1 70 ? 1.798 0.386 -9.152 1.00 92.44 70 ASP A C 1
ATOM 491 O O . ASP A 1 70 ? 2.732 0.402 -8.347 1.00 92.44 70 ASP A O 1
ATOM 495 N N . LYS A 1 71 ? 0.578 -0.038 -8.827 1.00 91.38 71 LYS A N 1
ATOM 496 C CA . LYS A 1 71 ? 0.207 -0.442 -7.471 1.00 91.38 71 LYS A CA 1
ATOM 497 C C . LYS A 1 71 ? -0.155 -1.914 -7.457 1.00 91.38 71 LYS A C 1
ATOM 499 O O . LYS A 1 71 ? -1.125 -2.319 -8.094 1.00 91.38 71 LYS A O 1
ATOM 504 N N . ARG A 1 72 ? 0.558 -2.686 -6.643 1.00 91.31 72 ARG A N 1
ATOM 505 C CA . ARG A 1 72 ? 0.243 -4.084 -6.352 1.00 91.31 72 ARG A CA 1
ATOM 506 C C . ARG A 1 72 ? -0.212 -4.202 -4.908 1.00 91.31 72 ARG A C 1
ATOM 508 O O . ARG A 1 72 ? 0.460 -3.693 -4.017 1.00 91.31 72 ARG A O 1
ATOM 515 N N . CYS A 1 73 ? -1.312 -4.911 -4.684 1.00 92.25 73 CYS A N 1
ATOM 516 C CA . CYS A 1 73 ? -1.752 -5.280 -3.348 1.00 92.25 73 CYS A CA 1
ATOM 517 C C . CYS A 1 73 ? -1.853 -6.797 -3.218 1.00 92.25 73 CYS A C 1
ATOM 519 O O . CYS A 1 73 ? -2.243 -7.464 -4.175 1.00 92.25 73 CYS A O 1
ATOM 521 N N . ASP A 1 74 ? -1.517 -7.312 -2.045 1.00 93.62 74 ASP A N 1
ATOM 522 C CA . ASP A 1 74 ? -1.570 -8.735 -1.723 1.00 93.62 74 ASP A CA 1
ATOM 523 C C . ASP A 1 74 ? -1.913 -8.928 -0.241 1.00 93.62 74 ASP A C 1
ATOM 525 O O . ASP A 1 74 ? -1.766 -8.002 0.562 1.00 93.62 74 ASP A O 1
ATOM 529 N N . VAL A 1 75 ? -2.382 -10.121 0.116 1.00 92.88 75 VAL A N 1
ATOM 530 C CA . VAL A 1 75 ? -2.742 -10.451 1.501 1.00 92.88 75 VAL A CA 1
ATOM 531 C C . VAL A 1 75 ? -1.519 -10.997 2.233 1.00 92.88 75 VAL A C 1
ATOM 533 O O . VAL A 1 75 ? -0.878 -11.947 1.789 1.00 92.88 75 VAL A O 1
ATOM 536 N N . MET A 1 76 ? -1.234 -10.408 3.384 1.00 93.50 76 MET A N 1
ATOM 537 C CA . MET A 1 76 ? -0.207 -10.802 4.337 1.00 93.50 76 MET A CA 1
ATOM 538 C C . MET A 1 76 ? -0.844 -11.482 5.554 1.00 93.50 76 MET A C 1
ATOM 540 O O . MET A 1 76 ? -2.045 -11.354 5.798 1.00 93.50 76 MET A O 1
ATOM 544 N N . GLY A 1 77 ? -0.029 -12.180 6.341 1.00 91.94 77 GLY A N 1
A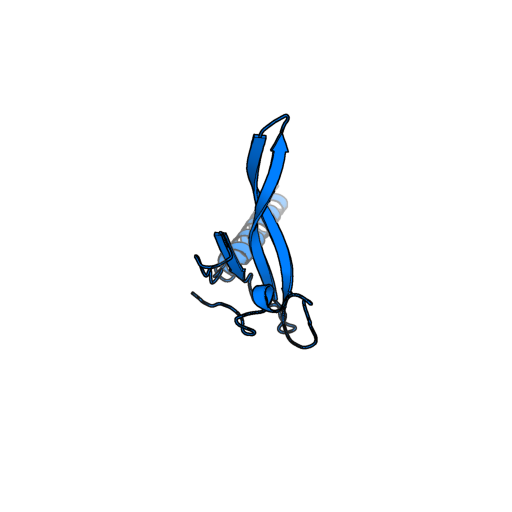TOM 545 C CA . GLY A 1 77 ? -0.439 -12.764 7.615 1.00 91.94 77 GLY A CA 1
ATOM 546 C C . GLY A 1 77 ? -0.133 -14.254 7.736 1.00 91.94 77 GLY A C 1
ATOM 547 O O . GLY A 1 77 ? 0.581 -14.823 6.905 1.00 91.94 77 GLY A O 1
ATOM 548 N N . PRO A 1 78 ? -0.639 -14.904 8.796 1.00 89.06 78 PRO A N 1
ATOM 549 C CA . PRO A 1 78 ? -0.388 -16.315 9.060 1.00 89.06 78 PRO A CA 1
ATOM 550 C C . PRO A 1 78 ? -0.781 -17.201 7.871 1.00 89.06 78 PRO A C 1
ATOM 552 O O . PRO A 1 78 ? -1.900 -17.131 7.374 1.00 89.06 78 PRO A O 1
ATOM 555 N N . GLY A 1 79 ? 0.143 -18.050 7.416 1.00 85.19 79 GLY A N 1
ATOM 556 C CA . GLY A 1 79 ? -0.094 -18.959 6.287 1.00 85.19 79 GLY A CA 1
ATOM 557 C C . GLY A 1 79 ? -0.021 -18.312 4.899 1.00 85.19 79 GLY A C 1
ATOM 558 O O . GLY A 1 79 ? -0.084 -19.036 3.908 1.00 85.19 79 GLY A O 1
ATOM 559 N N . GLN A 1 80 ? 0.180 -16.994 4.811 1.00 86.81 80 GLN A N 1
ATOM 560 C CA . GLN A 1 80 ? 0.336 -16.288 3.543 1.00 86.81 80 GLN A CA 1
ATOM 561 C C . GLN A 1 80 ? 1.810 -16.221 3.138 1.00 86.81 80 GLN A C 1
ATOM 563 O O . GLN A 1 80 ? 2.687 -15.952 3.957 1.00 86.81 80 GLN A O 1
ATOM 568 N N . ASN A 1 81 ? 2.085 -16.452 1.855 1.00 80.00 81 ASN A N 1
ATOM 569 C CA . ASN A 1 81 ? 3.422 -16.323 1.283 1.00 80.00 81 ASN A CA 1
ATOM 570 C C . ASN A 1 81 ? 3.343 -15.550 -0.041 1.00 80.00 81 ASN A C 1
ATOM 572 O O . ASN A 1 81 ? 3.245 -16.159 -1.112 1.00 80.00 81 ASN A O 1
ATOM 576 N N . PRO A 1 82 ? 3.335 -14.209 0.009 1.00 73.62 82 PRO A N 1
ATOM 577 C CA . PRO A 1 82 ? 3.441 -13.409 -1.196 1.00 73.62 82 PRO A CA 1
ATOM 578 C C . PRO A 1 82 ? 4.852 -13.631 -1.728 1.00 73.62 82 PRO A C 1
ATOM 580 O O . PRO A 1 82 ? 5.814 -13.167 -1.131 1.00 73.62 82 PRO A O 1
ATOM 583 N N . GLY A 1 83 ? 4.992 -14.379 -2.824 1.00 73.12 83 GLY A N 1
ATOM 584 C CA . GLY A 1 83 ? 6.274 -14.912 -3.318 1.00 73.12 83 GLY A CA 1
ATOM 585 C C . GLY A 1 83 ? 7.366 -13.893 -3.696 1.00 73.12 83 GLY A C 1
ATOM 586 O O . GLY A 1 83 ? 8.371 -14.275 -4.284 1.00 73.12 83 GLY A O 1
ATOM 587 N N . ASP A 1 84 ? 7.180 -12.614 -3.377 1.00 83.62 84 ASP A N 1
ATOM 588 C CA . ASP A 1 84 ? 8.159 -11.542 -3.488 1.00 83.62 84 ASP A CA 1
ATOM 589 C C . ASP A 1 84 ? 8.650 -11.151 -2.083 1.00 83.62 84 ASP A C 1
ATOM 591 O O . ASP A 1 84 ? 7.937 -10.523 -1.297 1.00 83.62 84 ASP A O 1
ATOM 595 N N . VAL A 1 85 ? 9.899 -11.509 -1.782 1.00 81.44 85 VAL A N 1
ATOM 596 C CA . VAL A 1 85 ? 10.542 -11.224 -0.491 1.00 81.44 85 VAL A CA 1
ATOM 597 C C . VAL A 1 85 ? 10.632 -9.727 -0.190 1.00 81.44 85 VAL A C 1
ATOM 599 O O . VAL A 1 85 ? 10.474 -9.332 0.960 1.00 81.44 85 VAL A O 1
ATOM 602 N N . ALA A 1 86 ? 10.834 -8.879 -1.205 1.00 86.81 86 ALA A N 1
ATOM 603 C CA . ALA A 1 86 ? 10.941 -7.436 -1.014 1.00 86.81 86 ALA A CA 1
ATOM 604 C C . ALA A 1 86 ? 9.567 -6.811 -0.759 1.00 86.81 86 ALA A C 1
ATOM 606 O O . ALA A 1 86 ? 9.466 -5.817 -0.043 1.00 86.81 86 ALA A O 1
ATOM 607 N N . PHE A 1 87 ? 8.502 -7.388 -1.316 1.00 89.50 87 PHE A N 1
ATOM 608 C CA . PHE A 1 87 ? 7.128 -7.025 -0.975 1.00 89.50 87 PHE A CA 1
ATOM 609 C C . PHE A 1 87 ? 6.806 -7.393 0.482 1.00 89.50 87 PHE A C 1
ATOM 611 O O . PHE A 1 87 ? 6.266 -6.573 1.228 1.00 89.50 87 PHE A O 1
ATOM 618 N N . GLY A 1 88 ? 7.171 -8.613 0.886 1.00 89.44 88 GLY A N 1
ATOM 619 C CA . GLY A 1 88 ? 6.879 -9.169 2.204 1.00 89.44 88 GLY A CA 1
ATOM 620 C C . GLY A 1 88 ? 7.690 -8.584 3.362 1.00 89.44 88 GLY A C 1
ATOM 621 O O . GLY A 1 88 ? 7.302 -8.800 4.498 1.00 89.44 88 GLY A O 1
ATOM 622 N N . ASP A 1 89 ? 8.760 -7.830 3.114 1.00 88.25 89 ASP A N 1
ATOM 623 C CA . ASP A 1 89 ? 9.591 -7.202 4.153 1.00 88.25 89 ASP A CA 1
ATOM 624 C C . ASP A 1 89 ? 9.077 -5.793 4.544 1.00 88.25 89 ASP A C 1
ATOM 626 O O . ASP A 1 89 ? 8.820 -4.993 3.642 1.00 88.25 89 ASP A O 1
ATOM 630 N N . PRO A 1 90 ? 8.905 -5.435 5.832 1.00 88.88 90 PRO A N 1
ATOM 631 C CA . PRO A 1 90 ? 9.013 -6.304 7.003 1.00 88.88 90 PRO A CA 1
ATOM 632 C C . PRO A 1 90 ? 7.895 -7.357 7.033 1.00 88.88 90 PRO A C 1
ATOM 634 O O . PRO A 1 90 ? 6.776 -7.057 6.610 1.00 88.88 90 PRO A O 1
ATOM 637 N N . PRO A 1 91 ? 8.153 -8.574 7.552 1.00 88.75 9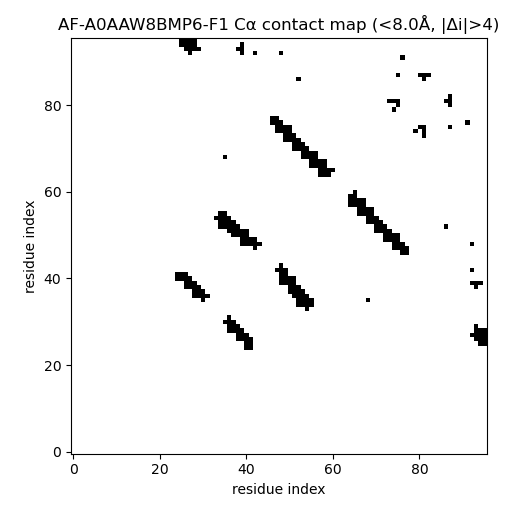1 PRO A N 1
ATOM 638 C CA . PRO A 1 91 ? 7.164 -9.658 7.579 1.00 88.75 91 PRO A CA 1
ATOM 639 C C . PRO A 1 91 ? 5.982 -9.378 8.514 1.00 88.75 91 PRO A C 1
ATOM 641 O O . PRO A 1 91 ? 4.954 -10.046 8.430 1.00 88.75 91 PRO A O 1
ATOM 644 N N . THR A 1 92 ? 6.128 -8.410 9.416 1.00 90.69 92 THR A N 1
ATOM 645 C CA . THR A 1 92 ? 5.076 -7.946 10.318 1.00 90.69 92 THR A CA 1
ATOM 646 C C . THR A 1 92 ? 4.246 -6.841 9.678 1.00 90.69 92 THR A C 1
ATOM 648 O O . THR A 1 92 ? 4.677 -6.205 8.713 1.00 90.69 92 TH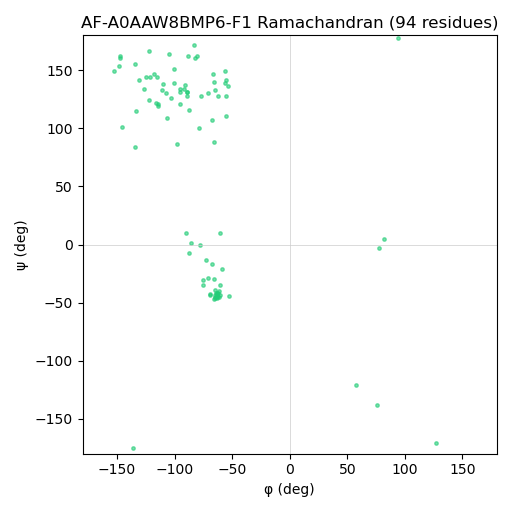R A O 1
ATOM 651 N N . HIS A 1 93 ? 3.063 -6.605 10.244 1.00 92.19 93 HIS A N 1
ATOM 652 C CA . HIS A 1 93 ? 2.250 -5.438 9.924 1.00 92.19 93 HIS A CA 1
ATOM 653 C C . HIS A 1 93 ? 3.058 -4.154 10.167 1.00 92.19 93 HIS A C 1
ATOM 655 O O . HIS A 1 93 ? 3.837 -4.080 11.122 1.00 92.19 93 HIS A O 1
ATOM 661 N N . ILE A 1 94 ? 2.923 -3.182 9.269 1.00 90.75 94 ILE A N 1
ATOM 662 C CA . ILE A 1 94 ? 3.487 -1.844 9.440 1.00 90.75 94 ILE A CA 1
ATOM 663 C C . ILE A 1 94 ? 2.455 -1.020 10.208 1.00 90.75 94 ILE A C 1
ATOM 665 O O . ILE A 1 94 ? 1.360 -0.773 9.708 1.00 90.75 94 ILE A O 1
ATOM 669 N N . ASP A 1 95 ? 2.822 -0.597 11.412 1.00 85.56 95 ASP A N 1
ATOM 670 C CA . ASP A 1 95 ? 2.043 0.316 12.252 1.00 85.56 95 ASP A CA 1
ATOM 671 C C . ASP A 1 95 ? 2.616 1.749 12.139 1.00 85.56 95 ASP A C 1
ATOM 673 O O . ASP A 1 95 ? 3.809 1.901 11.855 1.00 85.56 95 ASP A O 1
ATOM 677 N N . ASP A 1 96 ? 1.777 2.782 12.313 1.00 68.62 96 ASP A N 1
ATOM 678 C CA . ASP A 1 96 ? 2.187 4.208 12.336 1.00 68.62 96 ASP A CA 1
ATOM 679 C C . ASP A 1 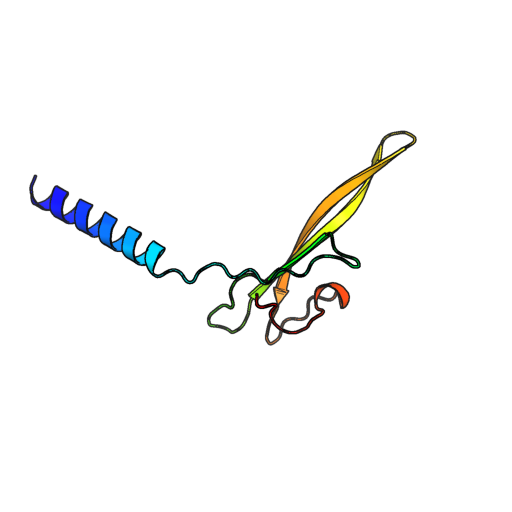96 ? 2.900 4.622 13.639 1.00 68.62 96 ASP A C 1
ATOM 681 O O . ASP A 1 96 ? 2.453 4.203 14.735 1.00 68.62 96 ASP A O 1
#

Radius of gyration: 20.47 Å; Cα contacts (8 Å, |Δi|>4): 138; chains: 1; bounding box: 60×29×45 Å